Protein AF-A0A0F8WRA1-F1 (afdb_monomer_lite)

Radius of gyration: 32.31 Å; chains: 1; bounding box: 54×53×91 Å

Organism: NCBI:txid412755

Sequence (95 aa):
FRDGYPRRLPDKGTFWHMGKEVKKRAKRMRWYDHPELTPPKPKRRPTKSDVEAATDRQAGRITDLRYRDRWGVDERGFRTVKARKRKPERKTLAP

Structure (mmCIF, N/CA/C/O backbone):
data_AF-A0A0F8WRA1-F1
#
_entry.id   AF-A0A0F8WRA1-F1
#
loop_
_atom_site.group_PDB
_atom_site.id
_atom_site.type_symbol
_atom_site.label_atom_id
_atom_site.label_alt_id
_atom_site.label_comp_id
_atom_site.label_asym_id
_atom_site.label_entity_id
_atom_site.label_seq_id
_atom_site.pdbx_PDB_ins_code
_atom_site.Cartn_x
_atom_site.Cartn_y
_atom_site.Cartn_z
_atom_site.occupancy
_atom_site.B_iso_or_equiv
_atom_site.auth_seq_id
_atom_site.auth_comp_id
_atom_site.auth_asym_id
_atom_site.auth_atom_id
_atom_site.pdbx_PDB_model_num
ATOM 1 N N . PHE A 1 1 ? -10.596 -10.272 53.438 1.00 57.34 1 PHE A N 1
ATOM 2 C CA . PHE A 1 1 ? -11.341 -11.278 52.652 1.00 57.34 1 PHE A CA 1
ATOM 3 C C . PHE A 1 1 ? -12.299 -11.980 53.610 1.00 57.34 1 PHE A C 1
ATOM 5 O O . PHE A 1 1 ? -11.856 -12.288 54.704 1.00 57.34 1 PHE A O 1
ATOM 12 N N . ARG A 1 2 ? -13.593 -12.130 53.285 1.00 55.12 2 ARG A N 1
ATOM 13 C CA . ARG A 1 2 ? -14.561 -12.874 54.120 1.00 55.12 2 ARG A CA 1
ATOM 14 C C . ARG A 1 2 ? -14.674 -14.301 53.587 1.00 55.12 2 ARG A C 1
ATOM 16 O O . ARG A 1 2 ? -14.907 -14.465 52.390 1.00 55.12 2 ARG A O 1
ATOM 23 N N . ASP A 1 3 ? -14.521 -15.283 54.465 1.00 56.44 3 ASP A N 1
ATOM 24 C CA . ASP A 1 3 ? -14.769 -16.692 54.164 1.00 56.44 3 ASP A CA 1
ATOM 25 C C . ASP A 1 3 ? -16.256 -16.892 53.849 1.00 56.44 3 ASP A C 1
ATOM 27 O O . ASP A 1 3 ? -17.113 -16.576 54.671 1.00 56.44 3 ASP A O 1
ATOM 31 N N . GLY A 1 4 ? -16.574 -17.358 52.639 1.00 68.62 4 GLY A N 1
ATOM 32 C CA . GLY A 1 4 ? -17.932 -17.798 52.288 1.00 68.62 4 GLY A CA 1
ATOM 33 C C . GLY A 1 4 ? -18.514 -17.258 50.982 1.00 68.62 4 GLY A C 1
ATOM 34 O O . GLY A 1 4 ? -19.458 -17.849 50.473 1.00 68.62 4 GLY A O 1
ATOM 35 N N . TYR A 1 5 ? -17.951 -16.206 50.383 1.00 60.00 5 TYR A N 1
ATOM 36 C CA . TYR A 1 5 ? -18.339 -15.814 49.021 1.00 60.00 5 TYR A CA 1
ATOM 37 C C . TYR A 1 5 ? -17.326 -16.359 48.013 1.00 60.00 5 TYR A C 1
ATOM 39 O O . TYR A 1 5 ? -16.121 -16.252 48.272 1.00 60.00 5 TYR A O 1
ATOM 47 N N . PRO A 1 6 ? -17.770 -16.932 46.872 1.00 68.62 6 PRO A N 1
ATOM 48 C CA . PRO A 1 6 ? -16.856 -17.339 45.818 1.00 68.62 6 PRO A CA 1
ATOM 49 C C . PRO A 1 6 ? -15.924 -16.170 45.507 1.00 68.62 6 PRO A C 1
ATOM 51 O O . PRO A 1 6 ? -16.369 -15.044 45.266 1.00 68.62 6 PRO A O 1
ATOM 54 N N . ARG A 1 7 ? -14.614 -16.438 45.614 1.00 67.12 7 ARG A N 1
ATOM 55 C CA . ARG A 1 7 ? -13.540 -15.486 45.306 1.00 67.12 7 ARG A CA 1
ATOM 56 C C . ARG A 1 7 ? -13.913 -14.805 43.993 1.00 67.12 7 ARG A C 1
ATOM 58 O O . ARG A 1 7 ? -14.248 -15.527 43.055 1.00 67.12 7 ARG A O 1
ATOM 65 N N . ARG A 1 8 ? -13.913 -13.457 43.964 1.00 62.66 8 ARG A N 1
ATOM 66 C CA . ARG A 1 8 ? -14.257 -12.646 42.779 1.00 62.66 8 ARG A CA 1
ATOM 67 C C . ARG A 1 8 ? -13.773 -13.385 41.539 1.00 62.66 8 ARG A C 1
ATOM 69 O O . ARG A 1 8 ? -12.574 -13.661 41.451 1.00 62.66 8 ARG A O 1
ATOM 76 N N . LEU A 1 9 ? -14.709 -13.764 40.666 1.00 62.84 9 LEU A N 1
ATOM 77 C CA . LEU A 1 9 ? -14.378 -14.424 39.411 1.00 62.84 9 LEU A CA 1
ATOM 78 C C . LEU A 1 9 ? -13.256 -13.595 38.776 1.00 62.84 9 LEU A C 1
ATOM 80 O O . LEU A 1 9 ? -13.396 -12.370 38.756 1.00 62.84 9 LEU A O 1
ATOM 84 N N . PRO A 1 10 ? -12.119 -14.192 38.378 1.00 63.59 10 PRO A N 1
ATOM 85 C CA . PRO A 1 10 ? -11.043 -13.418 37.789 1.00 63.59 10 PRO A CA 1
ATOM 86 C C . PRO A 1 10 ? -11.624 -12.712 36.570 1.00 63.59 10 PRO A C 1
ATOM 88 O O . PRO A 1 10 ? -11.980 -13.364 35.585 1.00 63.59 10 PRO A O 1
ATOM 91 N N . ASP A 1 11 ? -11.795 -11.393 36.676 1.00 71.19 11 ASP A N 1
ATOM 92 C CA . ASP A 1 11 ? -12.291 -10.588 35.575 1.00 71.19 11 ASP A CA 1
ATOM 93 C C . ASP A 1 11 ? -11.312 -10.821 34.432 1.00 71.19 11 ASP A C 1
ATOM 95 O O . ASP A 1 11 ? -10.143 -10.439 34.515 1.00 71.19 11 ASP A O 1
ATOM 99 N N . LYS A 1 12 ? -11.775 -11.473 33.360 1.00 71.19 12 LYS A N 1
ATOM 100 C CA . LYS A 1 12 ? -10.949 -11.825 32.194 1.00 71.19 12 LYS A CA 1
ATOM 101 C C . LYS A 1 12 ? -10.353 -10.590 31.494 1.00 71.19 12 LYS A C 1
ATOM 103 O O . LYS A 1 12 ? -9.641 -10.721 30.503 1.00 71.19 12 LYS A O 1
ATOM 108 N N . GLY A 1 13 ? -10.645 -9.385 31.996 1.00 75.50 13 GLY A N 1
ATOM 109 C CA . GLY A 1 13 ? -10.214 -8.100 31.455 1.00 75.50 13 GLY A CA 1
ATOM 110 C C . GLY A 1 13 ? -10.866 -7.776 30.114 1.00 75.50 13 GLY A C 1
ATOM 111 O O . GLY A 1 13 ? -10.460 -6.820 29.457 1.00 75.50 13 GLY A O 1
ATOM 112 N N . THR A 1 14 ? -11.841 -8.583 29.702 1.00 80.75 14 THR A N 1
ATOM 113 C CA . THR A 1 14 ? -12.563 -8.479 28.443 1.00 80.75 14 THR A CA 1
ATOM 114 C C . THR A 1 14 ? -13.853 -7.688 28.624 1.00 80.75 14 THR A C 1
ATOM 116 O O . THR A 1 14 ? -14.414 -7.566 29.713 1.00 80.75 14 THR A O 1
ATOM 119 N N . PHE A 1 15 ? -14.308 -7.099 27.529 1.00 77.56 15 PHE A N 1
ATOM 120 C CA . PHE A 1 15 ? -15.486 -6.256 27.443 1.00 77.56 15 PHE A CA 1
ATOM 121 C C . PHE A 1 15 ? -16.492 -6.914 26.513 1.00 77.56 15 PHE A C 1
ATOM 123 O O . PHE A 1 15 ? -16.128 -7.447 25.470 1.00 77.56 15 PHE A O 1
ATOM 130 N N . TRP A 1 16 ? -17.767 -6.840 26.862 1.00 81.06 16 TRP A N 1
ATOM 131 C CA . TRP A 1 16 ? -18.831 -7.281 25.972 1.00 81.06 16 TRP A CA 1
ATOM 132 C C . TRP A 1 16 ? -19.277 -6.124 25.093 1.00 81.06 16 TRP A C 1
ATOM 134 O O . TRP A 1 16 ? -19.681 -5.073 25.595 1.00 81.06 16 TRP A O 1
ATOM 144 N N . HIS A 1 17 ? -19.202 -6.303 23.777 1.00 80.75 17 HIS A N 1
ATOM 145 C CA . HIS A 1 17 ? -19.665 -5.294 22.837 1.00 80.75 17 HIS A CA 1
ATOM 146 C C . HIS A 1 17 ? -20.244 -5.931 21.572 1.00 80.75 17 HIS A C 1
ATOM 148 O O . HIS A 1 17 ? -19.655 -6.843 21.000 1.00 80.75 17 HIS A O 1
ATOM 154 N N . MET A 1 18 ? -21.428 -5.467 21.155 1.00 80.56 18 MET A N 1
ATOM 155 C CA . MET A 1 18 ? -22.189 -6.022 20.020 1.00 80.56 18 MET A CA 1
ATOM 156 C C . MET A 1 18 ? -22.352 -7.557 20.067 1.00 80.56 18 MET A C 1
ATOM 158 O O . MET A 1 18 ? -22.214 -8.240 19.055 1.00 80.56 18 MET A O 1
ATOM 162 N N . GLY A 1 19 ? -22.608 -8.111 21.259 1.00 81.31 19 GLY A N 1
ATOM 163 C CA . GLY A 1 19 ? -22.805 -9.554 21.456 1.00 81.31 19 GLY A CA 1
ATOM 164 C C . GLY A 1 19 ? -21.536 -10.405 21.335 1.00 81.31 19 GLY A C 1
ATOM 165 O O . GLY A 1 19 ? -21.629 -11.628 21.327 1.00 81.31 19 GLY A O 1
ATOM 166 N N . LYS A 1 20 ? -20.355 -9.781 21.246 1.00 81.75 20 LYS A N 1
ATOM 167 C CA . LYS A 1 20 ? -19.057 -10.461 21.196 1.00 81.75 20 LYS A CA 1
ATOM 168 C C . LYS A 1 20 ? -18.184 -10.043 22.376 1.00 81.75 20 LYS A C 1
ATOM 170 O O . LYS A 1 20 ? -18.256 -8.906 22.844 1.00 81.75 20 LYS A O 1
ATOM 175 N N . GLU A 1 21 ? -17.360 -10.973 22.845 1.00 86.25 21 GLU A N 1
ATOM 176 C CA . GLU A 1 21 ? -16.316 -10.703 23.830 1.00 86.25 21 GLU A CA 1
ATOM 177 C C . GLU A 1 21 ? -15.127 -10.039 23.125 1.00 86.25 21 GLU A C 1
ATOM 179 O O . GLU A 1 21 ? -14.665 -10.506 22.083 1.00 86.25 21 GLU A O 1
ATOM 184 N N . VAL A 1 22 ? -14.658 -8.920 23.669 1.00 82.25 22 VAL A N 1
ATOM 185 C CA . VAL A 1 22 ? -13.642 -8.074 23.048 1.00 82.25 22 VAL A CA 1
ATOM 186 C C . VAL A 1 22 ? -12.566 -7.700 24.054 1.00 82.25 22 VAL A C 1
ATOM 188 O O . VAL A 1 22 ? -12.857 -7.440 25.218 1.00 82.25 22 VAL A O 1
ATOM 191 N N . LYS A 1 23 ? -11.296 -7.670 23.644 1.00 84.19 23 LYS A N 1
ATOM 192 C CA . LYS A 1 23 ? -10.185 -7.479 24.594 1.00 84.19 23 LYS A CA 1
ATOM 193 C C . LYS A 1 23 ? -9.950 -6.010 24.928 1.00 84.19 23 LYS A C 1
ATOM 195 O O . LYS A 1 23 ? -9.594 -5.659 26.052 1.00 84.19 23 LYS A O 1
ATOM 200 N N . LYS A 1 24 ? -10.123 -5.130 23.944 1.00 82.50 24 LYS A N 1
ATOM 201 C CA . LYS A 1 24 ? -9.939 -3.683 24.111 1.00 82.50 24 LYS A CA 1
ATOM 202 C C . LYS A 1 24 ? -11.245 -3.008 24.512 1.00 82.50 24 LYS A C 1
ATOM 204 O O . LYS A 1 24 ? -12.298 -3.327 23.985 1.00 82.50 24 LYS A O 1
ATOM 209 N N . ARG A 1 25 ? -11.162 -2.009 25.393 1.00 80.00 25 ARG A N 1
ATOM 210 C CA . ARG A 1 25 ? -12.293 -1.125 25.713 1.00 80.00 25 ARG A CA 1
ATOM 211 C C . ARG A 1 25 ? -12.512 -0.119 24.578 1.00 80.00 25 ARG A C 1
ATOM 213 O O . ARG A 1 25 ? -11.571 0.589 24.209 1.00 80.00 25 ARG A O 1
ATOM 220 N N . ALA A 1 26 ? -13.743 0.027 24.093 1.00 77.69 26 ALA A N 1
ATOM 221 C CA . ALA A 1 26 ? -14.125 1.125 23.204 1.00 77.69 26 ALA A CA 1
ATOM 222 C C . ALA A 1 26 ? -14.026 2.472 23.949 1.00 77.69 26 ALA A C 1
ATOM 224 O O . ALA A 1 26 ? -14.829 2.758 24.832 1.00 77.69 26 ALA A O 1
ATOM 225 N N . LYS A 1 27 ? -13.004 3.287 23.645 1.00 75.69 27 LYS A N 1
ATOM 226 C CA . LYS A 1 27 ? -12.781 4.592 24.310 1.00 75.69 27 LYS A CA 1
ATOM 227 C C . LYS A 1 27 ? -13.298 5.797 23.518 1.00 75.69 27 LYS A C 1
ATOM 229 O O . LYS A 1 27 ? -13.789 6.742 24.118 1.00 75.69 27 LYS A O 1
ATOM 234 N N . ARG A 1 28 ? -13.115 5.813 22.194 1.00 73.12 28 ARG A N 1
ATOM 235 C CA . ARG A 1 28 ? -13.385 6.978 21.322 1.00 73.12 28 ARG A CA 1
ATOM 236 C C . ARG A 1 28 ? -13.965 6.552 19.966 1.00 73.12 28 ARG A C 1
ATOM 238 O O . ARG A 1 28 ? -13.451 6.944 18.925 1.00 73.12 28 ARG A O 1
ATOM 245 N N . MET A 1 29 ? -14.984 5.698 19.974 1.00 76.88 29 MET A N 1
ATOM 246 C CA . MET A 1 29 ? -15.665 5.218 18.763 1.00 76.88 29 MET A CA 1
ATOM 247 C C . MET A 1 29 ? -17.181 5.295 18.932 1.00 76.88 29 MET A C 1
ATOM 249 O O . MET A 1 29 ? -17.678 5.472 20.045 1.00 76.88 29 MET A O 1
ATOM 253 N N . ARG A 1 30 ? -17.911 5.222 17.811 1.00 79.88 30 ARG A N 1
ATOM 254 C CA . ARG A 1 30 ? -19.375 5.141 17.839 1.00 79.88 30 ARG A CA 1
ATOM 255 C C . ARG A 1 30 ? -19.799 3.876 18.581 1.00 79.88 30 ARG A C 1
ATOM 257 O O . ARG A 1 30 ? -19.105 2.872 18.565 1.00 79.88 30 ARG A O 1
ATOM 264 N N . TRP A 1 31 ? -20.978 3.919 19.177 1.00 78.69 31 TRP A N 1
ATOM 265 C CA . TRP A 1 31 ? -21.557 2.812 19.939 1.00 78.69 31 TRP A CA 1
ATOM 266 C C . TRP A 1 31 ? -21.818 1.528 19.125 1.00 78.69 31 TRP A C 1
ATOM 268 O O . TRP A 1 31 ? -21.991 0.467 19.712 1.00 78.69 31 TRP A O 1
ATOM 278 N N . TYR A 1 32 ? -21.820 1.627 17.791 1.00 82.75 32 TYR A N 1
ATOM 279 C CA . TYR A 1 32 ? -21.887 0.510 16.841 1.00 82.75 32 TYR A CA 1
ATOM 280 C C . TYR A 1 32 ? -20.538 0.197 16.171 1.00 82.75 32 TYR A C 1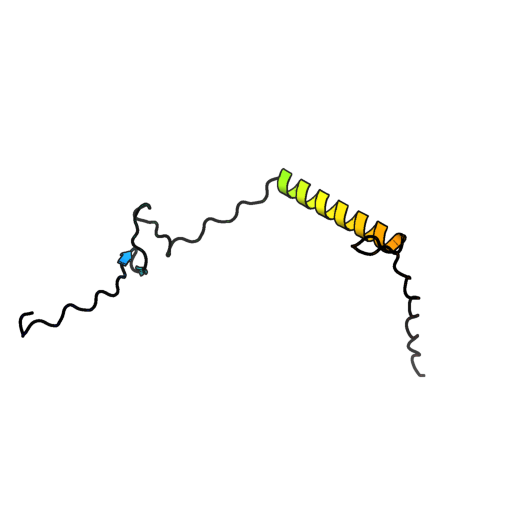
ATOM 282 O O . TYR A 1 32 ? -20.502 -0.459 15.134 1.00 82.75 32 TYR A O 1
ATOM 290 N N . ASP A 1 33 ? -19.420 0.698 16.697 1.00 80.06 33 ASP A N 1
ATOM 291 C CA . ASP A 1 33 ? -18.102 0.544 16.081 1.00 80.06 33 ASP A CA 1
ATOM 292 C C . ASP A 1 33 ? -17.081 0.062 17.124 1.00 80.06 33 ASP A C 1
ATOM 294 O O . ASP A 1 33 ? -16.908 0.682 18.174 1.00 80.06 33 ASP A O 1
ATOM 298 N N . HIS A 1 34 ? -16.387 -1.047 16.844 1.00 82.94 34 HIS A N 1
ATOM 299 C CA . HIS A 1 34 ? -15.333 -1.567 17.715 1.00 82.94 34 HIS A CA 1
ATOM 300 C C . HIS A 1 34 ? -14.073 -1.895 16.919 1.00 82.94 34 HIS A C 1
ATOM 302 O O . HIS A 1 34 ? -14.165 -2.621 15.935 1.00 82.94 34 HIS A O 1
ATOM 308 N N . PRO A 1 35 ? -12.870 -1.497 17.367 1.00 79.75 35 PRO A N 1
ATOM 309 C CA . PRO A 1 35 ? -11.633 -1.703 16.603 1.00 79.75 35 PRO A CA 1
ATOM 310 C C . PRO A 1 35 ? -11.291 -3.170 16.298 1.00 79.75 35 PRO A C 1
ATOM 312 O O . PRO A 1 35 ? -10.488 -3.432 15.412 1.00 79.75 35 PRO A O 1
ATOM 315 N N . GLU A 1 36 ? -11.859 -4.114 17.047 1.00 79.12 36 GLU A N 1
ATOM 316 C CA . GLU A 1 36 ? -11.645 -5.559 16.857 1.00 79.12 36 GLU A CA 1
ATOM 317 C C . GLU A 1 36 ? -12.764 -6.230 16.046 1.00 79.12 36 GLU A C 1
ATOM 319 O O . GLU A 1 36 ? -12.559 -7.317 15.518 1.00 79.12 36 GLU A O 1
ATOM 324 N N . LEU A 1 37 ? -13.939 -5.600 15.940 1.00 81.62 37 LEU A N 1
ATOM 325 C CA . LEU A 1 37 ? -15.096 -6.160 15.230 1.00 81.62 37 LEU A CA 1
ATOM 326 C C . LEU A 1 37 ? -15.305 -5.507 13.867 1.00 81.62 37 LEU A C 1
ATOM 328 O O . LEU A 1 37 ? -15.783 -6.153 12.936 1.00 81.62 37 LEU A O 1
ATOM 332 N N . THR A 1 38 ? -14.958 -4.229 13.755 1.00 81.19 38 THR A N 1
ATOM 333 C CA . THR A 1 38 ? -15.138 -3.451 12.541 1.00 81.19 38 THR A CA 1
ATOM 334 C C . THR A 1 38 ? -14.047 -3.818 11.545 1.00 81.19 38 THR A C 1
ATOM 336 O O . THR A 1 38 ? -12.861 -3.752 11.885 1.00 81.19 38 THR A O 1
ATOM 339 N N . PRO A 1 39 ? -14.412 -4.191 10.306 1.00 79.94 39 PRO A N 1
ATOM 340 C CA . PRO A 1 39 ? -13.422 -4.471 9.284 1.00 79.94 39 PRO A CA 1
ATOM 341 C C . PRO A 1 39 ? -12.540 -3.233 9.061 1.00 79.94 39 PRO A C 1
ATOM 343 O O . PRO A 1 39 ? -13.029 -2.098 9.128 1.00 79.94 39 PRO A O 1
ATOM 346 N N . PRO A 1 40 ? -11.235 -3.419 8.792 1.00 82.56 40 PRO A N 1
ATOM 347 C CA . PRO A 1 40 ? -10.363 -2.300 8.488 1.00 82.56 40 PRO A CA 1
ATOM 348 C C . PRO A 1 40 ? -10.923 -1.527 7.295 1.00 82.56 40 PRO A C 1
ATOM 350 O O . PRO A 1 40 ? -11.479 -2.110 6.360 1.00 82.56 40 PRO A O 1
ATOM 353 N N . LYS A 1 41 ? -10.760 -0.201 7.321 1.00 83.19 41 LYS A N 1
ATOM 354 C CA . LYS A 1 41 ? -11.206 0.650 6.216 1.00 83.19 41 LYS A CA 1
ATOM 355 C C . LYS A 1 41 ? -10.598 0.132 4.906 1.00 83.19 41 LYS A C 1
ATOM 357 O O . LYS A 1 41 ? -9.395 -0.151 4.877 1.00 83.19 41 LYS A O 1
ATOM 362 N N . PRO A 1 42 ? -11.395 0.011 3.831 1.00 86.44 42 PRO A N 1
ATOM 363 C CA . PRO A 1 42 ? -10.881 -0.471 2.561 1.00 86.44 42 PRO A CA 1
ATOM 364 C C . PRO A 1 42 ? -9.754 0.445 2.083 1.00 86.44 42 PRO A C 1
ATOM 366 O O . PRO A 1 42 ? -9.816 1.670 2.234 1.00 86.44 42 PRO A O 1
ATOM 369 N N . LYS A 1 43 ? -8.711 -0.152 1.500 1.00 87.81 43 LYS A N 1
ATOM 370 C CA . LYS A 1 43 ? -7.640 0.618 0.863 1.00 87.81 43 LYS A CA 1
ATOM 371 C C . LYS A 1 43 ? -8.254 1.466 -0.253 1.00 87.81 43 LYS A C 1
ATOM 373 O O . LYS A 1 43 ? -9.085 0.979 -1.021 1.00 87.81 43 LYS A O 1
ATOM 378 N N . ARG A 1 44 ? -7.866 2.742 -0.327 1.00 89.56 44 ARG A N 1
ATOM 379 C CA . ARG A 1 44 ? -8.345 3.648 -1.380 1.00 89.56 44 ARG A CA 1
ATOM 380 C C . ARG A 1 44 ? -7.926 3.095 -2.740 1.00 89.56 44 ARG A C 1
ATOM 382 O O . ARG A 1 44 ? -6.816 2.584 -2.882 1.00 89.56 44 ARG A O 1
ATOM 389 N N . ARG A 1 45 ? -8.811 3.210 -3.733 1.00 91.56 45 ARG A N 1
ATOM 390 C CA . ARG A 1 45 ? -8.438 2.944 -5.125 1.00 91.56 45 ARG A CA 1
ATOM 391 C C . ARG A 1 45 ? -7.344 3.940 -5.536 1.00 91.56 45 ARG A C 1
ATOM 393 O O . ARG A 1 45 ? -7.428 5.096 -5.110 1.00 91.56 45 ARG A O 1
ATOM 400 N N . PRO A 1 46 ? -6.340 3.509 -6.317 1.00 92.38 46 PRO A N 1
ATOM 401 C CA . PRO A 1 46 ? -5.315 4.416 -6.813 1.00 92.38 46 PRO A CA 1
ATOM 402 C C . PRO A 1 46 ? -5.969 5.533 -7.629 1.00 92.38 46 PRO A C 1
ATOM 404 O O . PRO A 1 46 ? -6.917 5.296 -8.385 1.00 92.38 46 PRO A O 1
ATOM 407 N N . THR A 1 47 ? -5.495 6.759 -7.433 1.00 95.00 47 THR A N 1
ATOM 408 C CA . THR A 1 47 ? -5.927 7.906 -8.235 1.00 95.00 47 THR A CA 1
ATOM 409 C C . THR A 1 47 ? -5.319 7.829 -9.638 1.00 95.00 47 THR A C 1
ATOM 411 O O . THR A 1 47 ? -4.383 7.065 -9.868 1.00 95.00 47 THR A O 1
ATOM 414 N N . LYS A 1 48 ? -5.822 8.624 -10.592 1.00 95.12 48 LYS A N 1
ATOM 415 C CA . LYS A 1 48 ? -5.252 8.673 -11.953 1.00 95.12 48 LYS A CA 1
ATOM 416 C C . LYS A 1 48 ? -3.750 8.982 -11.928 1.00 95.12 48 LYS A C 1
ATOM 418 O O . LYS A 1 48 ? -2.982 8.264 -12.555 1.00 95.12 48 LYS A O 1
ATOM 423 N N . SER A 1 49 ? -3.336 9.946 -11.105 1.00 92.06 49 SER A N 1
ATOM 424 C CA . SER A 1 49 ? -1.925 10.296 -10.917 1.00 92.06 49 SER A CA 1
ATOM 425 C C . SER A 1 49 ? -1.094 9.151 -10.334 1.00 92.06 49 SER A C 1
ATOM 427 O O . SER A 1 49 ? 0.057 8.973 -10.720 1.00 92.06 49 SER A O 1
ATOM 429 N N . ASP A 1 50 ? -1.659 8.336 -9.436 1.00 93.38 50 ASP A N 1
ATOM 430 C CA . ASP A 1 50 ? -0.945 7.172 -8.892 1.00 93.38 50 ASP A CA 1
ATOM 431 C C . ASP A 1 50 ? -0.720 6.101 -9.965 1.00 93.38 50 ASP A C 1
ATOM 433 O O . ASP A 1 50 ? 0.335 5.464 -10.001 1.00 93.38 50 ASP A O 1
ATOM 437 N N . VAL A 1 51 ? -1.712 5.906 -10.840 1.00 95.44 51 VAL A N 1
ATOM 438 C CA . VAL A 1 51 ? -1.638 4.961 -11.962 1.00 95.44 51 VAL A CA 1
ATOM 439 C C . VAL A 1 51 ? -0.624 5.438 -13.001 1.00 95.44 51 VAL A C 1
ATOM 441 O O . VAL A 1 51 ? 0.203 4.646 -13.453 1.00 95.44 51 VAL A O 1
ATOM 444 N N . GLU A 1 52 ? -0.640 6.724 -13.345 1.00 95.94 52 GLU A N 1
ATOM 445 C CA . GLU A 1 52 ? 0.333 7.337 -14.255 1.00 95.94 52 GLU A CA 1
ATOM 446 C C . GLU A 1 52 ? 1.755 7.213 -13.703 1.00 95.94 52 GLU A C 1
ATOM 448 O O . GLU A 1 52 ? 2.634 6.691 -14.385 1.00 95.94 52 GLU A O 1
ATOM 453 N N . ALA A 1 53 ? 1.970 7.559 -12.430 1.00 95.81 53 ALA A N 1
ATOM 454 C CA . ALA A 1 53 ? 3.274 7.421 -11.787 1.00 95.81 53 ALA A CA 1
ATOM 455 C C . ALA A 1 53 ? 3.743 5.957 -11.707 1.00 95.81 53 ALA A C 1
ATOM 457 O O . ALA A 1 53 ? 4.937 5.677 -11.810 1.00 95.81 53 ALA A O 1
ATOM 458 N N . ALA A 1 54 ? 2.832 4.999 -11.514 1.00 94.75 54 ALA A N 1
ATOM 459 C CA . ALA A 1 54 ? 3.176 3.579 -11.553 1.00 94.75 54 ALA A CA 1
ATOM 460 C C . ALA A 1 54 ? 3.586 3.129 -12.964 1.00 94.75 54 ALA A C 1
ATOM 462 O O . ALA A 1 54 ? 4.562 2.390 -13.111 1.00 94.75 54 ALA A O 1
ATOM 463 N N . THR A 1 55 ? 2.875 3.614 -13.982 1.00 96.31 55 THR A N 1
ATOM 464 C CA . THR A 1 55 ? 3.146 3.319 -15.394 1.00 96.31 55 THR A CA 1
ATOM 465 C C . THR A 1 55 ? 4.493 3.893 -15.823 1.00 96.31 55 THR A C 1
ATOM 467 O O . THR A 1 55 ? 5.298 3.173 -16.409 1.00 96.31 55 THR A O 1
ATOM 470 N N . ASP A 1 56 ? 4.782 5.142 -15.460 1.00 95.38 56 ASP A N 1
ATOM 471 C CA . ASP A 1 56 ? 6.053 5.808 -15.755 1.00 95.38 56 ASP A CA 1
ATOM 472 C C . ASP A 1 56 ? 7.241 5.086 -15.098 1.00 95.38 56 ASP A C 1
ATOM 474 O O . ASP A 1 56 ? 8.207 4.709 -15.766 1.00 95.38 56 ASP A O 1
ATOM 478 N N . ARG A 1 57 ? 7.122 4.733 -13.808 1.00 95.31 57 ARG A N 1
ATOM 479 C CA . ARG A 1 57 ? 8.134 3.913 -13.117 1.00 95.31 57 ARG A CA 1
ATOM 480 C C . ARG A 1 57 ? 8.354 2.565 -13.802 1.00 95.31 57 ARG A C 1
ATOM 482 O O . ARG A 1 57 ? 9.486 2.085 -13.862 1.00 95.31 57 ARG A O 1
ATOM 489 N N . GLN A 1 58 ? 7.291 1.922 -14.283 1.00 94.75 58 GLN A N 1
ATOM 490 C CA . GLN A 1 58 ? 7.399 0.644 -14.982 1.00 94.75 58 GLN A CA 1
ATOM 491 C C . GLN A 1 58 ? 8.071 0.808 -16.350 1.00 94.75 58 GLN A C 1
ATOM 493 O O . GLN A 1 58 ? 8.943 0.006 -16.690 1.00 94.75 58 GLN A O 1
ATOM 498 N N . ALA A 1 59 ? 7.722 1.851 -17.104 1.00 95.56 59 ALA A N 1
ATOM 499 C CA . ALA A 1 59 ? 8.359 2.179 -18.374 1.00 95.56 59 ALA A CA 1
ATOM 500 C C . ALA A 1 59 ? 9.861 2.439 -18.188 1.00 95.56 59 ALA A C 1
ATOM 502 O O . ALA A 1 59 ? 10.668 1.834 -18.894 1.00 95.56 59 ALA A O 1
ATOM 503 N N . GLY A 1 60 ? 10.232 3.230 -17.175 1.00 94.19 60 GLY A N 1
ATOM 504 C CA . GLY A 1 60 ? 11.622 3.488 -16.796 1.00 94.19 60 GLY A CA 1
ATOM 505 C C . GLY A 1 60 ? 12.394 2.221 -16.416 1.00 94.19 60 GLY A C 1
ATOM 506 O O . GLY A 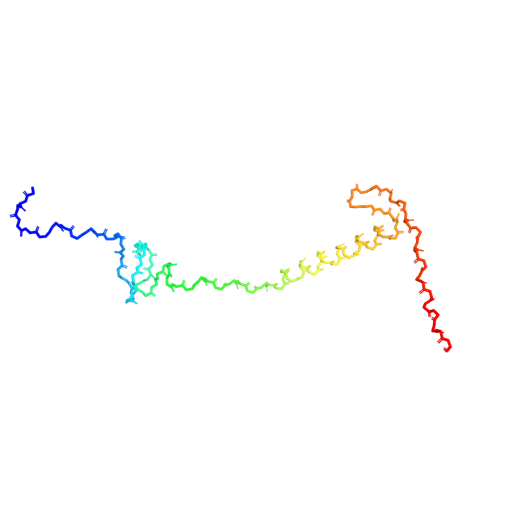1 60 ? 13.525 2.027 -16.848 1.00 94.19 60 GLY A O 1
ATOM 507 N N . ARG A 1 61 ? 11.776 1.291 -15.675 1.00 92.75 61 ARG A N 1
ATOM 508 C CA . ARG A 1 61 ? 12.407 -0.007 -15.366 1.00 92.75 61 ARG A CA 1
ATOM 509 C C . ARG A 1 61 ? 12.649 -0.846 -16.616 1.00 92.75 61 ARG A C 1
ATOM 511 O O . ARG A 1 61 ? 13.697 -1.468 -16.746 1.00 92.75 61 ARG A O 1
ATOM 518 N N . ILE A 1 62 ? 11.689 -0.887 -17.539 1.00 94.06 62 ILE A N 1
ATOM 519 C CA . ILE A 1 62 ? 11.823 -1.666 -18.777 1.00 94.06 62 ILE A CA 1
ATOM 520 C C . ILE A 1 62 ? 12.909 -1.067 -19.674 1.00 94.06 62 ILE A C 1
ATOM 522 O O . ILE A 1 62 ? 13.697 -1.814 -20.258 1.00 94.06 62 ILE A O 1
ATOM 526 N N . THR A 1 63 ? 12.956 0.259 -19.808 1.00 93.56 63 THR A N 1
ATOM 527 C CA . THR A 1 63 ? 13.972 0.937 -20.625 1.00 93.56 63 THR A CA 1
ATOM 528 C C . THR A 1 63 ? 15.368 0.729 -20.047 1.00 93.56 63 THR A C 1
ATOM 530 O O . THR A 1 63 ? 16.278 0.376 -20.796 1.00 93.56 63 THR A O 1
ATOM 533 N N . ASP A 1 64 ? 15.515 0.837 -18.729 1.00 89.56 64 ASP A N 1
ATOM 534 C CA . ASP A 1 64 ? 16.760 0.592 -18.000 1.00 89.56 64 ASP A CA 1
ATOM 535 C C . ASP A 1 64 ? 17.240 -0.865 -18.142 1.00 89.56 64 ASP A C 1
ATOM 537 O O . ASP A 1 64 ? 18.380 -1.113 -18.535 1.00 89.56 64 ASP A O 1
ATOM 541 N N . LEU A 1 65 ? 16.351 -1.850 -17.967 1.00 89.69 65 LEU A N 1
ATOM 542 C CA . LEU A 1 65 ? 16.672 -3.265 -18.201 1.00 89.69 65 LEU A CA 1
ATOM 543 C C . LEU A 1 65 ? 17.110 -3.535 -19.646 1.00 89.69 65 LEU A C 1
ATOM 545 O O . LEU A 1 65 ? 18.070 -4.269 -19.878 1.00 89.69 65 LEU A O 1
ATOM 549 N N . ARG A 1 66 ? 16.438 -2.928 -20.632 1.00 89.19 66 ARG A N 1
ATOM 550 C CA . ARG A 1 66 ? 16.814 -3.055 -22.050 1.00 89.19 66 ARG A CA 1
ATOM 551 C C . ARG A 1 66 ? 18.159 -2.405 -22.346 1.00 89.19 66 ARG A C 1
ATOM 553 O O . ARG A 1 66 ? 18.926 -2.947 -23.139 1.00 89.19 66 ARG A O 1
ATOM 560 N N . TYR A 1 67 ? 18.434 -1.249 -21.750 1.00 88.50 67 TYR A N 1
ATOM 561 C CA . TYR A 1 67 ? 19.716 -0.567 -21.879 1.00 88.50 67 TYR A CA 1
ATOM 562 C C . TYR A 1 67 ? 20.843 -1.430 -21.302 1.00 88.50 67 TYR A C 1
ATOM 564 O O . TYR A 1 67 ? 21.831 -1.694 -21.991 1.00 88.50 67 TYR A O 1
ATOM 572 N N . ARG A 1 68 ? 20.643 -1.955 -20.089 1.00 86.31 68 ARG A N 1
ATOM 573 C CA . ARG A 1 68 ? 21.560 -2.878 -19.416 1.00 86.31 68 ARG A CA 1
ATOM 574 C C . ARG A 1 68 ? 21.826 -4.139 -20.222 1.00 86.31 68 ARG A C 1
ATOM 576 O O . ARG A 1 68 ? 22.984 -4.456 -20.472 1.00 86.31 68 ARG A O 1
ATOM 583 N N . ASP A 1 69 ? 20.785 -4.817 -20.701 1.00 85.88 69 ASP A N 1
ATOM 584 C CA . ASP A 1 69 ? 20.955 -6.018 -21.521 1.00 85.88 69 ASP A CA 1
ATOM 585 C C . ASP A 1 69 ? 21.657 -5.695 -22.843 1.00 85.88 69 ASP A C 1
ATOM 587 O O . ASP A 1 69 ? 22.586 -6.394 -23.238 1.00 85.88 69 ASP A O 1
ATOM 591 N N . ARG A 1 70 ? 21.301 -4.595 -23.519 1.00 86.00 70 ARG A N 1
ATOM 592 C CA . ARG A 1 70 ? 21.953 -4.185 -24.773 1.00 86.00 70 ARG A CA 1
ATOM 593 C C . ARG A 1 70 ? 23.455 -3.996 -24.588 1.00 86.00 70 ARG A C 1
ATOM 595 O O . ARG A 1 70 ? 24.228 -4.584 -25.346 1.00 86.00 70 ARG A O 1
ATOM 602 N N . TRP A 1 71 ? 23.845 -3.229 -23.575 1.00 83.81 71 TRP A N 1
ATOM 603 C CA . TRP A 1 71 ? 25.235 -2.852 -23.323 1.00 83.81 71 TRP A CA 1
ATOM 604 C C . TRP A 1 71 ? 26.002 -3.837 -22.435 1.00 83.81 71 TRP A C 1
ATOM 606 O O . TRP A 1 71 ? 27.209 -3.684 -22.265 1.00 83.81 71 TRP A O 1
ATOM 616 N N . GLY A 1 72 ? 25.331 -4.870 -21.917 1.00 83.62 72 GLY A N 1
ATOM 617 C CA . GLY A 1 72 ? 25.922 -5.852 -21.013 1.00 83.62 72 GLY A CA 1
ATOM 618 C C . GLY A 1 72 ? 26.371 -5.219 -19.701 1.00 83.62 72 GLY A C 1
ATOM 619 O O . GLY A 1 72 ? 27.490 -5.467 -19.273 1.00 83.62 72 GLY A O 1
ATOM 620 N N . VAL A 1 73 ? 25.541 -4.386 -19.077 1.00 85.06 73 VAL A N 1
ATOM 621 C CA . VAL A 1 73 ? 25.854 -3.685 -17.821 1.00 85.06 73 VAL A CA 1
ATOM 622 C C . VAL A 1 73 ? 24.962 -4.218 -16.699 1.00 85.06 73 VAL A C 1
ATOM 624 O O . VAL A 1 73 ? 23.767 -4.404 -16.913 1.00 85.06 73 VAL A O 1
ATOM 627 N N . ASP A 1 74 ? 25.523 -4.488 -15.521 1.00 81.12 74 ASP A N 1
ATOM 628 C CA . ASP A 1 74 ? 24.757 -4.962 -14.361 1.00 81.12 74 ASP A CA 1
ATOM 629 C C . ASP A 1 74 ? 23.992 -3.832 -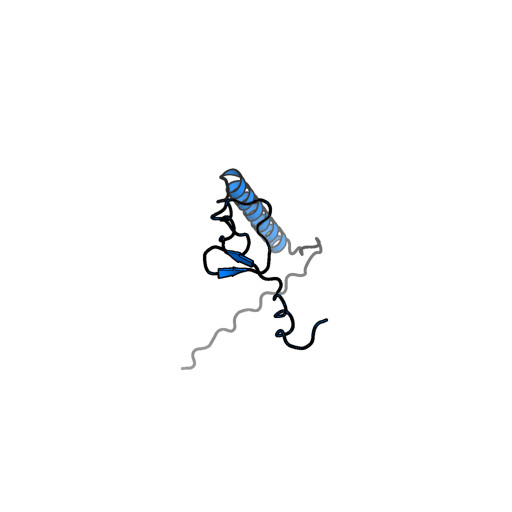13.636 1.00 81.12 74 ASP A C 1
ATOM 631 O O . ASP A 1 74 ? 24.011 -2.659 -14.025 1.00 81.12 74 ASP A O 1
ATOM 635 N N . GLU A 1 75 ? 23.291 -4.182 -12.553 1.00 78.38 75 GLU A N 1
ATOM 636 C CA . GLU A 1 75 ? 22.568 -3.217 -11.715 1.00 78.38 75 GLU A CA 1
ATOM 637 C C . GLU A 1 75 ? 23.476 -2.140 -11.100 1.00 78.38 75 GLU A C 1
ATOM 639 O O . GLU A 1 75 ? 23.022 -1.026 -10.842 1.00 78.38 75 GLU A O 1
ATOM 644 N N . ARG A 1 76 ? 24.764 -2.445 -10.912 1.00 81.88 76 ARG A N 1
ATOM 645 C CA . ARG A 1 76 ? 25.760 -1.581 -10.268 1.00 81.88 76 ARG A CA 1
ATOM 646 C C . ARG A 1 76 ? 26.609 -0.787 -11.268 1.00 81.88 76 ARG A C 1
ATOM 648 O O . ARG A 1 76 ? 27.428 0.020 -10.842 1.00 81.88 76 ARG A O 1
ATOM 655 N N . GLY A 1 77 ? 26.405 -0.976 -12.572 1.00 76.88 77 GLY A N 1
ATOM 656 C CA . GLY A 1 77 ? 27.119 -0.256 -13.628 1.00 76.88 77 GLY A CA 1
ATOM 657 C C . GLY A 1 77 ? 28.377 -0.954 -14.159 1.00 76.88 77 GLY A C 1
ATOM 658 O O . GLY A 1 77 ? 29.074 -0.382 -14.996 1.00 76.88 77 GLY A O 1
ATOM 659 N N . PHE A 1 78 ? 28.680 -2.181 -13.732 1.00 79.31 78 PHE A N 1
ATOM 660 C CA . PHE A 1 78 ? 29.840 -2.927 -14.216 1.00 79.31 78 PHE A CA 1
ATOM 661 C C . PHE A 1 78 ? 29.542 -3.651 -15.529 1.00 79.31 78 PHE A C 1
ATOM 663 O O . PHE A 1 78 ? 28.452 -4.184 -15.750 1.00 79.31 78 PHE A O 1
ATOM 670 N N . ARG A 1 79 ? 30.548 -3.697 -16.412 1.00 78.88 79 ARG A N 1
ATOM 671 C CA . ARG A 1 79 ? 30.480 -4.451 -17.670 1.00 78.88 79 ARG A CA 1
ATOM 672 C C . ARG A 1 79 ? 30.468 -5.943 -17.352 1.00 78.88 79 ARG A C 1
ATOM 674 O O . ARG A 1 79 ? 31.452 -6.499 -16.874 1.00 78.88 79 ARG A O 1
ATOM 681 N N . THR A 1 80 ? 29.363 -6.592 -17.665 1.00 78.12 80 THR A N 1
ATOM 682 C CA . THR A 1 80 ? 29.221 -8.044 -17.640 1.00 78.12 80 THR A CA 1
ATOM 683 C C . THR A 1 80 ? 29.708 -8.623 -18.964 1.00 78.12 80 THR A C 1
ATOM 685 O O . THR A 1 80 ? 29.335 -8.172 -20.051 1.00 78.12 80 THR A O 1
ATOM 688 N N . VAL A 1 81 ? 30.558 -9.646 -18.894 1.00 72.56 81 VAL A N 1
ATOM 689 C CA . VAL A 1 81 ? 30.885 -10.451 -20.073 1.00 72.56 81 VAL A CA 1
ATOM 690 C C . VAL A 1 81 ? 29.626 -11.238 -20.421 1.00 72.56 81 VAL A C 1
ATOM 692 O O . VAL A 1 81 ? 29.217 -12.117 -19.663 1.00 72.56 81 VAL A O 1
ATOM 695 N N . LYS A 1 82 ? 28.980 -10.916 -21.549 1.00 65.56 82 LYS A N 1
ATOM 696 C CA . LYS A 1 82 ? 27.815 -11.677 -22.016 1.00 65.56 82 LYS A CA 1
ATOM 697 C C . LYS A 1 82 ? 28.221 -13.135 -22.201 1.00 65.56 82 LYS A C 1
ATOM 699 O O . LYS A 1 82 ? 28.987 -13.459 -23.108 1.00 65.56 82 LYS A O 1
ATOM 704 N N . ALA A 1 83 ? 27.696 -14.014 -21.350 1.00 67.25 83 ALA A N 1
ATOM 705 C CA . ALA A 1 83 ? 27.884 -15.445 -21.508 1.00 67.25 83 ALA A CA 1
ATOM 706 C C . ALA A 1 83 ? 27.405 -15.857 -22.907 1.00 67.25 83 ALA A C 1
ATOM 708 O O . ALA A 1 83 ? 26.317 -15.483 -23.357 1.00 67.25 83 ALA A O 1
ATOM 709 N N . ARG A 1 84 ? 28.242 -16.608 -23.625 1.00 67.19 84 ARG A N 1
ATOM 710 C CA . ARG A 1 84 ? 27.938 -17.080 -24.977 1.00 67.19 84 ARG A CA 1
ATOM 711 C C . ARG A 1 84 ? 26.662 -17.926 -24.908 1.00 67.19 84 ARG A C 1
ATOM 713 O O . ARG A 1 84 ? 26.640 -18.931 -24.199 1.00 67.19 84 ARG A O 1
ATOM 720 N N . LYS A 1 85 ? 25.592 -17.512 -25.607 1.00 72.50 85 LYS A N 1
ATOM 721 C CA . LYS A 1 85 ? 24.313 -18.247 -25.616 1.00 72.50 85 LYS A CA 1
ATOM 722 C C . LYS A 1 85 ? 24.580 -19.709 -25.982 1.00 72.50 85 LYS A C 1
ATOM 724 O O . LYS A 1 85 ? 25.083 -19.988 -27.072 1.00 72.50 85 LYS A O 1
ATOM 729 N N . ARG A 1 86 ? 24.252 -20.636 -25.075 1.00 73.81 86 ARG A N 1
ATOM 730 C CA . ARG A 1 86 ? 24.293 -22.072 -25.370 1.00 73.81 86 ARG A CA 1
ATOM 731 C C . ARG A 1 86 ? 23.249 -22.356 -26.447 1.00 73.81 86 ARG A C 1
ATOM 733 O O . ARG A 1 86 ? 22.088 -21.980 -26.294 1.00 73.81 86 ARG A O 1
ATOM 740 N N . LYS A 1 87 ? 23.678 -22.956 -27.561 1.00 78.62 87 LYS A N 1
ATOM 741 C CA . LYS A 1 87 ? 22.753 -23.395 -28.611 1.00 78.62 87 LYS A CA 1
ATOM 742 C C . LYS A 1 87 ? 21.827 -24.460 -28.008 1.00 78.62 87 LYS A C 1
ATOM 744 O O . LYS A 1 87 ? 22.340 -25.333 -27.309 1.00 78.62 87 LYS A O 1
ATOM 749 N N . PRO A 1 88 ? 20.505 -24.389 -28.240 1.00 79.50 88 PRO A N 1
ATOM 750 C CA . PRO A 1 88 ? 19.609 -25.448 -27.802 1.00 79.50 88 PRO A CA 1
ATOM 751 C C . PRO A 1 88 ? 20.025 -26.757 -28.477 1.00 79.50 88 PRO A C 1
ATOM 753 O O . PRO A 1 88 ? 20.279 -26.779 -29.685 1.00 79.50 88 PRO A O 1
ATOM 756 N N . GLU A 1 89 ? 20.129 -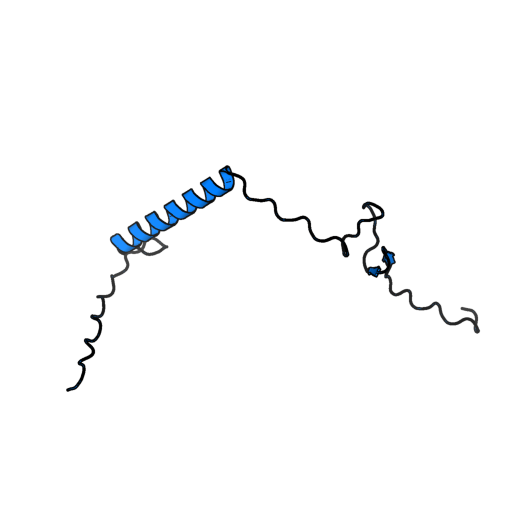27.830 -27.693 1.00 77.62 89 GLU A N 1
ATOM 757 C CA . GLU A 1 89 ? 20.397 -29.163 -28.224 1.00 77.62 89 GLU A CA 1
ATOM 758 C C . GLU A 1 89 ? 19.262 -29.544 -29.174 1.00 77.62 89 GLU A C 1
ATOM 760 O O . GLU A 1 89 ? 18.079 -29.541 -28.819 1.00 77.62 89 GLU A O 1
ATOM 765 N N . ARG A 1 90 ? 19.627 -29.806 -30.430 1.00 75.12 90 ARG A N 1
ATOM 766 C CA . ARG A 1 90 ? 18.690 -30.231 -31.461 1.00 75.12 90 ARG A CA 1
ATOM 767 C C . ARG A 1 90 ? 18.258 -31.644 -31.078 1.00 75.12 90 ARG A C 1
ATOM 769 O O . ARG A 1 90 ? 19.032 -32.575 -31.263 1.00 75.12 90 ARG A O 1
ATOM 776 N N . LYS A 1 91 ? 17.061 -31.798 -30.502 1.00 75.69 91 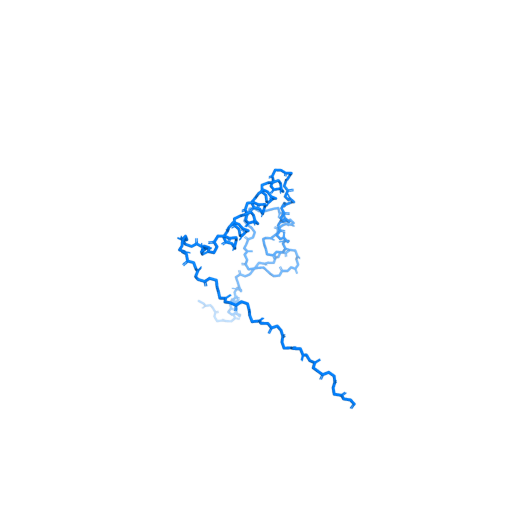LYS A N 1
ATOM 777 C CA . LYS A 1 91 ? 16.478 -33.120 -30.244 1.00 75.69 91 LYS A CA 1
ATOM 778 C C . LYS A 1 91 ? 16.331 -33.828 -31.589 1.00 75.69 91 LYS A C 1
ATOM 780 O O . LYS A 1 91 ? 15.433 -33.509 -32.363 1.00 75.69 91 LYS A O 1
ATOM 785 N N . THR A 1 92 ? 17.256 -34.727 -31.899 1.00 69.50 92 THR A N 1
ATOM 786 C CA . THR A 1 92 ? 17.112 -35.667 -33.005 1.00 69.50 92 THR A CA 1
ATOM 787 C C . THR A 1 92 ? 15.977 -36.609 -32.634 1.00 69.50 92 THR A C 1
ATOM 789 O O . THR A 1 92 ? 16.102 -37.382 -31.687 1.00 69.50 92 THR A O 1
ATOM 792 N N . LEU A 1 93 ? 14.851 -36.497 -33.339 1.00 69.69 93 LEU A N 1
ATOM 793 C CA . LEU A 1 93 ? 13.846 -37.554 -33.376 1.00 69.69 93 LEU A CA 1
ATOM 794 C C . LEU A 1 93 ? 14.536 -38.768 -34.007 1.00 69.69 93 LEU A C 1
ATOM 796 O O . LEU A 1 93 ? 14.945 -38.706 -35.166 1.00 69.69 93 LEU A O 1
ATOM 800 N N . ALA A 1 94 ? 14.780 -39.793 -33.192 1.00 67.81 94 ALA A N 1
ATOM 801 C CA . ALA A 1 94 ? 15.295 -41.076 -33.654 1.00 67.81 94 ALA A CA 1
ATOM 802 C C . ALA A 1 94 ? 14.278 -41.719 -34.626 1.00 67.81 94 ALA A C 1
ATOM 804 O O . ALA A 1 94 ? 13.083 -41.451 -34.466 1.00 67.81 94 ALA A O 1
ATOM 805 N N . PRO A 1 95 ? 14.749 -42.479 -35.635 1.00 68.38 95 PRO A N 1
ATOM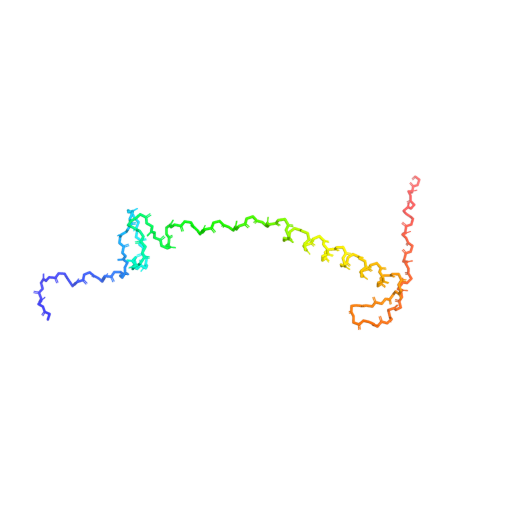 806 C CA . PRO A 1 95 ? 13.904 -43.065 -36.676 1.00 68.38 95 PRO A CA 1
ATOM 807 C C . PRO A 1 95 ? 12.916 -44.103 -36.138 1.00 68.38 95 PRO A C 1
ATOM 809 O O . PRO A 1 95 ? 13.245 -44.771 -35.130 1.00 68.38 95 PRO A O 1
#

Foldseek 3Di:
DDPDDDDPDPPPCWDDAPNDTHNDDDDDDPSNDDPVPDDPDDDDDDDPVRVVVVVVVVVVVVVVVVVCVVQCADPVGDRHDPDDDDDPDDPPPDD

pLDDT: mean 80.57, std 10.08, range [55.12, 96.31]

Secondary structure (DSSP, 8-state):
--TTS-------S-EEETTEEESS---SS-TT--TTTSPPPPPPPPPHHHHHHHHHHHHHHHHHHHHHHHHTB-TTS-B---PPPPPPP------